Protein AF-A0A378C3S6-F1 (afdb_monomer)

Sequence (150 aa):
MSLLWPACANVCIPTTRCSAKQTEFGDGLLYRRILDLIWETLTVKDAKVNFDSQLEKLEEAIPAADDFDMYGVYPAIDACVALSELIHSRLSGETLEHAIEVSKTSITTVAMLEMTQEGREMTDEELKANPAVEQEWDIQWEIFRLLADW

Foldseek 3Di:
DLPLALLLLVLLCVVVVVLVVVDPQFDPVLLVVLSVLLVCPSPPPPRDDPLVVSLVVLVVRQDDPVVDPDPSSLSSNLSSVLSSLSSVCVVVVPPPVSSVVSLVSSLVSQQVVVCVVVVHDDDPVRLCPDPSSVVSVVSSVVSVVVVVVD

Solvent-accessible surface area (backbone atoms only — not comparable to full-atom values): 8673 Å² total; per-residue (Å²): 106,90,72,64,58,66,57,58,52,56,57,49,42,62,61,39,54,55,40,60,73,74,41,95,64,54,56,62,65,56,56,50,50,54,53,50,50,56,50,39,54,72,73,40,85,89,56,84,75,69,55,71,67,50,47,57,56,48,63,74,42,50,65,63,62,91,81,48,100,51,74,67,49,55,56,52,36,52,49,49,53,37,50,46,36,61,43,48,23,72,77,72,66,48,54,67,64,33,51,51,50,37,53,52,50,53,54,49,48,50,50,53,49,52,25,58,75,71,74,42,90,70,53,73,70,54,44,67,69,31,67,69,46,44,50,51,50,52,51,54,49,52,51,49,51,68,39,69,80,88

Structure (mmCIF, N/CA/C/O backbone):
data_AF-A0A378C3S6-F1
#
_entry.id   AF-A0A378C3S6-F1
#
loop_
_atom_site.group_PDB
_atom_site.id
_atom_site.type_symbol
_atom_site.label_atom_id
_atom_site.label_alt_id
_atom_site.label_comp_id
_atom_site.label_asym_id
_atom_site.label_entity_id
_atom_site.label_seq_id
_atom_site.pdbx_PDB_ins_code
_atom_site.Cartn_x
_atom_site.Cartn_y
_atom_site.Cartn_z
_atom_site.occupancy
_atom_site.B_iso_or_equiv
_atom_site.auth_seq_id
_atom_site.auth_comp_id
_atom_site.auth_asym_id
_atom_site.auth_atom_id
_atom_site.pdbx_PDB_model_num
ATOM 1 N N . MET A 1 1 ? 18.646 -4.048 -0.699 1.00 31.70 1 MET A N 1
ATOM 2 C CA . MET A 1 1 ? 17.758 -2.848 -0.663 1.00 31.70 1 MET A CA 1
ATOM 3 C C . MET A 1 1 ? 16.713 -2.739 -1.788 1.00 31.70 1 MET A C 1
ATOM 5 O O . MET A 1 1 ? 15.694 -2.110 -1.549 1.00 31.70 1 MET A O 1
ATOM 9 N N . SER A 1 2 ? 16.880 -3.326 -2.984 1.00 31.59 2 SER A N 1
ATOM 10 C CA . SER A 1 2 ? 15.907 -3.206 -4.100 1.00 31.59 2 SER A CA 1
ATOM 11 C C . SER A 1 2 ? 14.645 -4.076 -3.977 1.00 31.59 2 SER A C 1
ATOM 13 O O . SER A 1 2 ? 13.707 -3.907 -4.750 1.00 31.59 2 SER A O 1
ATOM 15 N N . LEU A 1 3 ? 14.613 -5.004 -3.018 1.00 35.12 3 LEU A N 1
ATOM 16 C CA . LEU A 1 3 ? 13.549 -5.999 -2.852 1.00 35.12 3 LEU A CA 1
ATOM 17 C C . LEU A 1 3 ? 12.617 -5.695 -1.670 1.00 35.12 3 LEU A C 1
ATOM 19 O O . LEU A 1 3 ? 11.706 -6.475 -1.425 1.00 35.12 3 LEU A O 1
ATOM 23 N N . LEU A 1 4 ? 12.794 -4.548 -0.991 1.00 33.53 4 LEU A N 1
ATOM 24 C CA . LEU A 1 4 ? 11.957 -4.104 0.141 1.00 33.53 4 LEU A CA 1
ATOM 25 C C . LEU A 1 4 ? 10.466 -3.933 -0.216 1.00 33.53 4 LEU A C 1
ATOM 27 O O . LEU A 1 4 ? 9.594 -3.806 0.631 1.00 33.53 4 LEU A O 1
ATOM 31 N N . TRP A 1 5 ? 10.205 -3.903 -1.513 1.00 35.59 5 TRP A N 1
ATOM 32 C CA . TRP A 1 5 ? 9.111 -3.191 -2.135 1.00 35.59 5 TRP A CA 1
ATOM 33 C C . TRP A 1 5 ? 7.832 -3.991 -2.356 1.00 35.59 5 TRP A C 1
ATOM 35 O O . TRP A 1 5 ? 6.744 -3.484 -2.098 1.00 35.59 5 TRP A O 1
ATOM 45 N N . PRO A 1 6 ? 7.900 -5.241 -2.830 1.00 33.91 6 PRO A N 1
ATOM 46 C CA . PRO A 1 6 ? 6.694 -5.889 -3.298 1.00 33.91 6 PRO A CA 1
ATOM 47 C C . PRO A 1 6 ? 6.044 -6.750 -2.194 1.00 33.91 6 PRO A C 1
ATOM 49 O O . PRO A 1 6 ? 4.931 -7.250 -2.346 1.00 33.91 6 PRO A O 1
ATOM 52 N N . ALA A 1 7 ? 6.706 -6.850 -1.037 1.00 29.59 7 ALA A N 1
ATOM 53 C CA . ALA A 1 7 ? 6.176 -7.454 0.173 1.00 29.59 7 ALA A CA 1
ATOM 54 C C . ALA A 1 7 ? 5.151 -6.543 0.878 1.00 29.59 7 ALA A C 1
ATOM 56 O O . ALA A 1 7 ? 4.090 -7.044 1.226 1.00 29.59 7 ALA A O 1
ATOM 57 N N . CYS A 1 8 ? 5.380 -5.224 0.982 1.00 33.66 8 CYS A N 1
ATOM 58 C CA . CYS A 1 8 ? 4.370 -4.285 1.506 1.00 33.66 8 CYS A CA 1
ATOM 59 C C . CYS A 1 8 ? 3.120 -4.240 0.612 1.00 33.66 8 CYS A C 1
ATOM 61 O O . CYS A 1 8 ? 1.997 -4.269 1.104 1.00 33.66 8 CYS A O 1
ATOM 63 N N . ALA A 1 9 ? 3.305 -4.303 -0.712 1.00 34.53 9 ALA A N 1
ATOM 64 C CA . ALA A 1 9 ? 2.194 -4.462 -1.648 1.00 34.53 9 ALA A CA 1
ATOM 65 C C . ALA A 1 9 ? 1.412 -5.766 -1.390 1.00 34.53 9 ALA A C 1
ATOM 67 O O . ALA A 1 9 ? 0.187 -5.760 -1.418 1.00 34.53 9 ALA A O 1
ATOM 68 N N . ASN A 1 10 ? 2.103 -6.871 -1.073 1.00 36.38 10 ASN A N 1
ATOM 69 C CA . ASN A 1 10 ? 1.494 -8.146 -0.678 1.00 36.38 10 ASN A CA 1
ATOM 70 C C . ASN A 1 10 ? 0.739 -8.096 0.665 1.00 36.38 10 ASN A C 1
ATOM 72 O O . ASN A 1 10 ? -0.049 -9.010 0.886 1.00 36.38 10 ASN A O 1
ATOM 76 N N . VAL A 1 11 ? 0.946 -7.086 1.522 1.00 39.03 11 VAL A N 1
ATOM 77 C CA . VAL A 1 11 ? 0.141 -6.836 2.742 1.00 39.03 11 VAL A CA 1
ATOM 78 C C . VAL A 1 11 ? -1.126 -6.054 2.414 1.00 39.03 11 VAL A C 1
ATOM 80 O O . VAL A 1 11 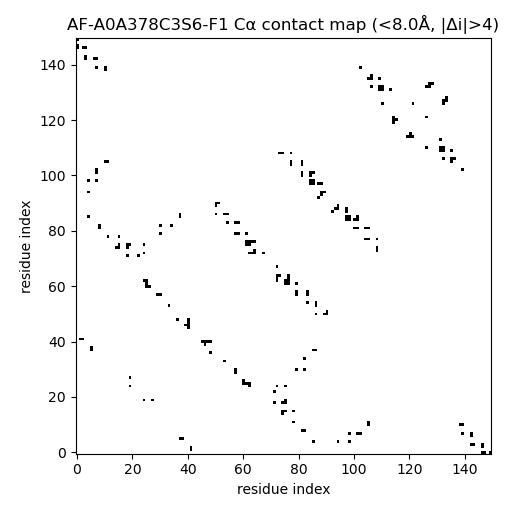? -2.196 -6.377 2.918 1.00 39.03 11 VAL A O 1
ATOM 83 N N . CYS A 1 12 ? -1.060 -5.124 1.458 1.00 41.56 12 CYS A N 1
ATOM 84 C CA . CYS A 1 12 ? -2.270 -4.537 0.888 1.00 41.56 12 CYS A CA 1
ATOM 85 C C . CYS A 1 12 ? -3.080 -5.561 0.071 1.00 41.56 12 CYS A C 1
ATOM 87 O O . CYS A 1 12 ? -4.279 -5.379 -0.122 1.00 41.56 12 CYS A O 1
ATOM 89 N N . ILE A 1 13 ? -2.478 -6.656 -0.420 1.00 42.09 13 ILE A N 1
ATOM 90 C CA . ILE A 1 13 ? -3.200 -7.707 -1.162 1.00 42.09 13 ILE A CA 1
ATOM 91 C C . ILE A 1 13 ? -4.283 -8.411 -0.326 1.00 42.09 13 ILE A C 1
ATOM 93 O O . ILE A 1 13 ? -5.362 -8.607 -0.876 1.00 42.09 13 ILE A O 1
ATOM 97 N N . PRO A 1 14 ? -4.100 -8.825 0.941 1.00 32.25 14 PRO A N 1
ATOM 98 C CA . PRO A 1 14 ? -5.194 -9.384 1.728 1.00 32.25 14 PRO A CA 1
ATOM 99 C C . PRO A 1 14 ? -6.332 -8.381 1.965 1.00 32.25 14 PRO A C 1
ATOM 101 O O . PRO A 1 14 ? -7.488 -8.757 1.768 1.00 32.25 14 PRO A O 1
ATOM 104 N N . THR A 1 15 ? -6.044 -7.114 2.280 1.00 37.16 15 THR A N 1
ATOM 105 C CA . THR A 1 15 ? -7.065 -6.064 2.486 1.00 37.16 15 THR A CA 1
ATOM 106 C C . THR A 1 15 ? -7.805 -5.706 1.189 1.00 37.16 15 THR A C 1
ATOM 108 O O . THR A 1 15 ? -9.037 -5.692 1.165 1.00 37.16 15 THR A O 1
ATOM 111 N N . THR A 1 16 ? -7.097 -5.551 0.066 1.00 36.09 16 THR A N 1
ATOM 112 C CA . THR A 1 16 ? -7.703 -5.297 -1.261 1.00 36.09 16 THR A CA 1
ATOM 113 C C . THR A 1 16 ? -8.414 -6.499 -1.857 1.00 36.09 16 THR A C 1
ATOM 115 O O . THR A 1 16 ? -9.444 -6.350 -2.505 1.00 36.09 16 THR A O 1
ATOM 118 N N . ARG A 1 17 ? -7.909 -7.718 -1.650 1.00 27.70 17 ARG A N 1
ATOM 119 C CA . ARG A 1 17 ? -8.565 -8.948 -2.116 1.00 27.70 17 ARG A CA 1
ATOM 120 C C . ARG A 1 17 ? -9.859 -9.210 -1.355 1.00 27.70 17 ARG A C 1
ATOM 122 O O . ARG A 1 17 ? -10.740 -9.862 -1.914 1.00 27.70 17 ARG A O 1
ATOM 129 N N . CYS A 1 18 ? -9.973 -8.727 -0.118 1.00 29.86 18 CYS A N 1
ATOM 130 C CA . CYS A 1 18 ? -11.231 -8.724 0.617 1.00 29.86 18 CYS A CA 1
ATOM 131 C C . CYS A 1 18 ? -12.216 -7.684 0.064 1.00 29.86 18 CYS A C 1
ATOM 133 O O . CYS A 1 18 ? -13.373 -8.050 -0.129 1.00 29.86 18 CYS A O 1
ATOM 135 N N . SER A 1 19 ? -11.783 -6.462 -0.286 1.00 32.00 19 SER A N 1
ATOM 136 C CA . SER A 1 19 ? -12.701 -5.464 -0.866 1.00 32.00 19 SER A CA 1
ATOM 137 C C . SER A 1 19 ? -13.086 -5.794 -2.319 1.00 32.00 19 SER A C 1
ATOM 139 O O . SER A 1 19 ? -14.261 -5.983 -2.608 1.00 32.00 19 SER A O 1
ATOM 141 N N . ALA A 1 20 ? -12.129 -6.052 -3.217 1.00 33.91 20 ALA A N 1
ATOM 142 C CA . ALA A 1 20 ? -12.389 -6.307 -4.640 1.00 33.91 20 ALA A CA 1
ATOM 143 C C . ALA A 1 20 ? -13.163 -7.610 -4.933 1.00 33.91 20 ALA A C 1
ATOM 145 O O . ALA A 1 20 ? -13.718 -7.774 -6.017 1.00 33.91 20 ALA A O 1
ATOM 146 N N . LYS A 1 21 ? -13.205 -8.572 -3.997 1.00 34.62 21 LYS A N 1
ATOM 147 C CA . LYS A 1 21 ? -14.091 -9.748 -4.121 1.00 34.62 21 LYS A CA 1
ATOM 148 C C . LYS A 1 21 ? -15.523 -9.478 -3.674 1.00 34.62 21 LYS A C 1
ATOM 150 O O . LYS A 1 21 ? -16.397 -10.272 -4.015 1.00 34.62 21 LYS A O 1
ATOM 155 N N . GLN A 1 22 ? -15.754 -8.433 -2.887 1.00 34.56 22 GLN A N 1
ATOM 156 C CA . GLN A 1 22 ? -17.074 -8.097 -2.364 1.00 34.56 22 GLN A CA 1
ATOM 157 C C . GLN A 1 22 ? -17.739 -6.949 -3.119 1.00 34.56 22 GLN A C 1
ATOM 159 O O . GLN A 1 22 ? -18.958 -6.821 -3.025 1.00 34.56 22 GLN A O 1
ATOM 164 N N . THR A 1 23 ? -16.997 -6.162 -3.898 1.00 41.66 23 THR A N 1
ATOM 165 C CA . THR A 1 23 ? -17.539 -4.948 -4.508 1.00 41.66 23 THR A CA 1
ATOM 166 C C . THR A 1 23 ? -16.941 -4.648 -5.885 1.00 41.66 23 THR A C 1
ATOM 168 O O . THR A 1 23 ? -15.742 -4.789 -6.116 1.00 41.66 23 THR A O 1
ATOM 171 N N . GLU A 1 24 ? -17.801 -4.220 -6.814 1.00 50.75 24 GLU A N 1
ATOM 172 C CA . GLU A 1 24 ? -17.481 -3.753 -8.174 1.00 50.75 24 GLU A CA 1
ATOM 173 C C . GLU A 1 24 ? -16.781 -2.373 -8.157 1.00 50.75 24 GLU A C 1
ATOM 175 O O . GLU A 1 24 ? -17.147 -1.467 -8.902 1.00 50.75 24 GLU A O 1
ATOM 180 N N . PHE A 1 25 ? -15.811 -2.161 -7.262 1.00 52.59 25 PHE A N 1
ATOM 181 C CA . PHE A 1 25 ? -15.115 -0.879 -7.144 1.00 52.59 25 PHE A CA 1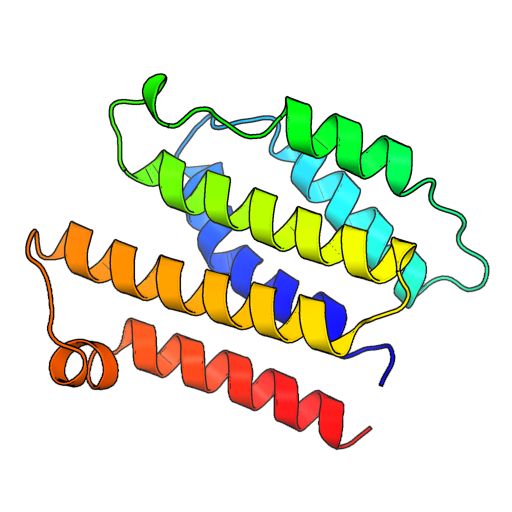
ATOM 182 C C . PHE A 1 25 ? -13.910 -0.812 -8.078 1.00 52.59 25 PHE A C 1
ATOM 184 O O . PHE A 1 25 ? -12.944 -1.559 -7.914 1.00 52.59 25 PHE A O 1
ATOM 191 N N . GLY A 1 26 ? -13.963 0.129 -9.023 1.00 56.62 26 GLY A N 1
ATOM 192 C CA . GLY A 1 26 ? -12.871 0.428 -9.948 1.00 56.62 26 GLY A CA 1
ATOM 193 C C . GLY A 1 26 ? -12.517 -0.718 -10.906 1.00 56.62 26 GLY A C 1
ATOM 194 O O . GLY A 1 26 ? -13.133 -1.785 -10.924 1.00 56.62 26 GLY A O 1
ATOM 195 N N . ASP A 1 27 ? -11.488 -0.505 -11.730 1.00 70.31 27 ASP A N 1
ATOM 196 C CA . ASP A 1 27 ? -10.923 -1.563 -12.576 1.00 70.31 27 ASP A CA 1
ATOM 197 C C . ASP A 1 27 ? -9.898 -2.382 -11.767 1.00 70.31 27 ASP A C 1
ATOM 199 O O . ASP A 1 27 ? -8.684 -2.172 -11.837 1.00 70.31 27 ASP A O 1
ATOM 203 N N . GLY A 1 28 ? -10.380 -3.357 -10.990 1.00 71.12 28 GLY A N 1
ATOM 204 C CA . GLY A 1 28 ? -9.512 -4.259 -10.219 1.00 71.12 28 GLY A CA 1
ATOM 205 C C . GLY A 1 28 ? -8.500 -5.038 -11.079 1.00 71.12 28 GLY A C 1
ATOM 206 O O . GLY A 1 28 ? -7.440 -5.444 -10.591 1.00 71.12 28 GLY A O 1
ATOM 207 N N . LEU A 1 29 ? -8.773 -5.215 -12.379 1.00 79.88 29 LEU A N 1
ATOM 208 C CA . LEU A 1 29 ? -7.820 -5.812 -13.318 1.00 79.88 29 LEU A CA 1
ATOM 209 C C . LEU A 1 29 ? -6.716 -4.825 -13.705 1.00 79.88 29 LEU A C 1
ATOM 211 O O . LEU A 1 29 ? -5.587 -5.252 -13.951 1.00 79.88 29 LEU A O 1
ATOM 215 N N . LEU A 1 30 ? -7.005 -3.525 -13.791 1.00 84.81 30 LEU A N 1
ATOM 216 C CA . LEU A 1 30 ? -5.985 -2.489 -13.965 1.00 84.81 30 LEU A CA 1
ATOM 217 C C . LEU A 1 30 ? -5.036 -2.456 -12.769 1.00 84.81 30 LEU A C 1
ATOM 219 O O . LEU A 1 30 ? -3.830 -2.576 -12.977 1.00 84.81 30 LEU A O 1
ATOM 223 N N . TYR A 1 31 ? -5.572 -2.399 -11.546 1.00 85.75 31 TYR A N 1
ATOM 224 C CA . TYR A 1 31 ? -4.764 -2.437 -10.322 1.00 85.75 31 TYR A CA 1
ATOM 225 C C . TYR A 1 31 ? -3.798 -3.627 -10.335 1.00 85.75 31 TYR A C 1
ATOM 227 O O . TYR A 1 31 ? -2.584 -3.474 -10.180 1.00 85.75 31 TYR A O 1
ATOM 235 N N . ARG A 1 32 ? -4.329 -4.831 -10.602 1.00 83.88 32 ARG A N 1
ATOM 236 C CA . ARG A 1 32 ? -3.514 -6.047 -10.626 1.00 83.88 32 ARG A CA 1
ATOM 237 C C . ARG A 1 32 ? -2.444 -6.010 -11.715 1.00 83.88 32 ARG A C 1
ATOM 239 O O . ARG A 1 32 ? -1.307 -6.378 -11.438 1.00 83.88 32 ARG A O 1
ATOM 246 N N . ARG A 1 33 ? -2.787 -5.551 -12.924 1.00 88.62 33 ARG A N 1
ATOM 247 C CA . ARG A 1 33 ? -1.831 -5.426 -14.036 1.00 88.62 33 ARG A CA 1
ATOM 248 C C . ARG A 1 33 ? -0.679 -4.490 -13.690 1.00 88.62 33 ARG A C 1
ATOM 250 O O . ARG A 1 33 ? 0.466 -4.836 -13.946 1.00 88.62 33 ARG A O 1
ATOM 257 N N . ILE A 1 34 ? -0.967 -3.330 -13.108 1.00 89.88 34 ILE A N 1
ATOM 258 C CA . ILE A 1 34 ? 0.063 -2.361 -12.715 1.00 89.88 34 ILE A CA 1
ATOM 259 C C . ILE A 1 34 ? 0.971 -2.957 -11.637 1.00 89.88 34 ILE A C 1
ATOM 261 O O . ILE A 1 34 ? 2.194 -2.872 -11.745 1.00 89.88 34 ILE A O 1
ATOM 265 N N . LEU A 1 35 ? 0.393 -3.627 -10.638 1.00 88.31 35 LEU A N 1
ATOM 266 C CA . LEU A 1 35 ? 1.173 -4.319 -9.617 1.00 88.31 35 LEU A CA 1
ATOM 267 C C . LEU A 1 35 ? 2.079 -5.405 -10.225 1.00 88.31 35 LEU A C 1
ATOM 269 O O . LEU A 1 35 ? 3.247 -5.510 -9.853 1.00 88.31 35 LEU A O 1
ATOM 273 N N . ASP A 1 36 ? 1.574 -6.183 -11.184 1.00 88.00 36 ASP A N 1
ATOM 274 C CA . ASP A 1 36 ? 2.361 -7.197 -11.894 1.00 88.00 36 ASP A CA 1
ATOM 275 C C . ASP A 1 36 ? 3.516 -6.570 -12.700 1.00 88.00 36 ASP A C 1
ATOM 277 O O . ASP A 1 36 ? 4.619 -7.114 -12.695 1.00 88.00 36 ASP A O 1
ATOM 281 N N . LEU A 1 37 ? 3.322 -5.393 -13.309 1.00 91.00 37 LEU A N 1
ATOM 282 C CA . LEU A 1 37 ? 4.401 -4.652 -13.979 1.00 91.00 37 LEU A CA 1
ATOM 283 C C . LEU A 1 37 ? 5.491 -4.206 -12.994 1.00 91.00 37 LEU A C 1
ATOM 285 O O . LEU A 1 37 ? 6.680 -4.295 -13.302 1.00 91.00 37 LEU A O 1
ATOM 289 N N . ILE A 1 38 ? 5.118 -3.767 -11.788 1.00 89.62 38 ILE A N 1
ATOM 290 C CA . ILE A 1 38 ? 6.094 -3.433 -10.739 1.00 89.62 38 ILE A CA 1
ATOM 291 C C . ILE A 1 38 ? 6.904 -4.682 -10.360 1.00 89.62 38 ILE A C 1
ATOM 293 O O . ILE A 1 38 ? 8.134 -4.621 -10.289 1.00 89.62 38 ILE A O 1
ATOM 297 N N . TRP A 1 39 ? 6.249 -5.831 -10.178 1.00 87.44 39 TRP A N 1
ATOM 298 C CA . TRP A 1 39 ? 6.930 -7.107 -9.930 1.00 87.44 39 TRP A CA 1
ATOM 299 C C . TRP A 1 39 ? 7.860 -7.524 -11.071 1.00 87.44 39 TRP A C 1
ATOM 301 O O . TRP A 1 39 ? 8.969 -8.009 -10.824 1.00 87.44 39 TRP A O 1
ATOM 311 N N . GLU A 1 40 ? 7.441 -7.318 -12.316 1.00 88.38 40 GLU A N 1
ATOM 312 C CA . GLU A 1 40 ? 8.256 -7.605 -13.491 1.00 88.38 40 GLU A CA 1
ATOM 313 C C . GLU A 1 40 ? 9.551 -6.788 -13.461 1.00 88.38 40 GLU A C 1
ATOM 315 O O . GLU A 1 40 ? 10.628 -7.356 -13.613 1.00 88.38 40 GLU A O 1
ATOM 320 N N . THR A 1 41 ? 9.488 -5.492 -13.132 1.00 87.81 41 THR A N 1
ATOM 321 C CA . THR A 1 41 ? 10.701 -4.656 -13.021 1.00 87.81 41 THR A CA 1
ATOM 322 C C . THR A 1 41 ? 11.673 -5.079 -11.920 1.00 87.81 41 THR A C 1
ATOM 324 O O . THR A 1 41 ? 12.856 -4.750 -11.982 1.00 87.81 41 THR A O 1
ATOM 327 N N . LEU A 1 42 ? 11.200 -5.823 -10.919 1.00 84.56 42 LEU A N 1
ATOM 328 C CA . LEU A 1 42 ? 12.035 -6.351 -9.840 1.00 84.56 42 LEU A CA 1
ATOM 329 C C . LEU A 1 42 ? 12.677 -7.699 -10.169 1.00 84.56 42 LEU A C 1
ATOM 331 O O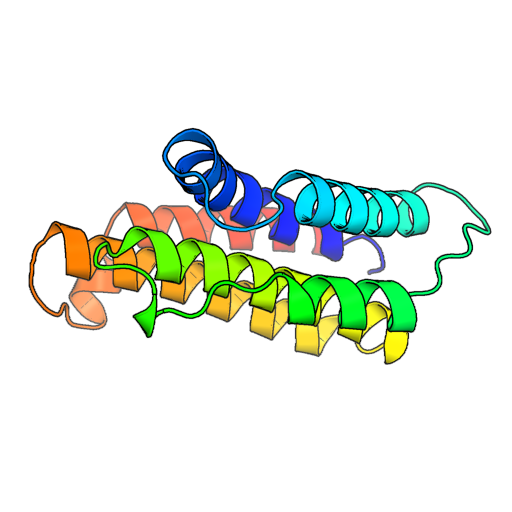 . LEU A 1 42 ? 13.723 -8.030 -9.612 1.00 84.56 42 LEU A O 1
ATOM 335 N N . THR A 1 43 ? 12.042 -8.491 -11.029 1.00 85.50 43 THR A N 1
ATOM 336 C CA . THR A 1 43 ? 12.414 -9.893 -11.277 1.00 85.50 43 THR A CA 1
ATOM 337 C C . THR A 1 43 ? 13.038 -10.108 -12.651 1.00 85.50 43 THR A C 1
ATOM 339 O O . THR A 1 43 ? 13.887 -10.986 -12.815 1.00 85.50 43 THR A O 1
ATOM 342 N N . VAL A 1 44 ? 12.660 -9.292 -13.634 1.00 88.06 44 VAL A N 1
ATOM 343 C CA . VAL A 1 44 ? 13.123 -9.374 -15.016 1.00 88.06 44 VAL A CA 1
ATOM 344 C C . VAL A 1 44 ? 14.158 -8.287 -15.270 1.00 88.06 44 VAL A C 1
ATOM 346 O O . VAL A 1 44 ? 13.899 -7.087 -15.173 1.00 88.06 44 VAL A O 1
ATOM 349 N N . LYS A 1 45 ? 15.363 -8.723 -15.635 1.00 81.62 45 LYS A N 1
ATOM 350 C CA . LYS A 1 45 ? 16.446 -7.824 -16.028 1.00 81.62 45 LYS A CA 1
ATOM 351 C C . LYS A 1 45 ? 16.054 -7.063 -17.302 1.00 81.62 45 LYS A C 1
ATOM 353 O O . LYS A 1 45 ? 15.571 -7.671 -18.251 1.00 81.62 45 LYS A O 1
ATOM 358 N N . ASP A 1 46 ? 16.296 -5.754 -17.316 1.00 84.31 46 ASP A N 1
ATOM 359 C CA . ASP A 1 46 ? 16.029 -4.844 -18.444 1.00 84.31 46 ASP A CA 1
ATOM 360 C C . ASP A 1 46 ? 14.541 -4.634 -18.797 1.00 84.31 46 ASP A C 1
ATOM 362 O O . ASP A 1 46 ? 14.234 -4.099 -19.867 1.00 84.31 46 ASP A O 1
ATOM 366 N N . ALA A 1 47 ? 13.611 -4.998 -17.905 1.00 87.19 47 ALA A N 1
ATOM 367 C CA . ALA A 1 47 ? 12.197 -4.669 -18.069 1.00 87.19 47 ALA A CA 1
ATOM 368 C C . ALA A 1 47 ? 11.998 -3.146 -18.173 1.00 87.19 47 ALA A C 1
ATOM 370 O O . ALA A 1 47 ? 12.480 -2.376 -17.339 1.00 87.19 47 ALA A O 1
ATOM 371 N N . LYS A 1 48 ? 11.279 -2.710 -19.212 1.00 88.56 48 LYS A N 1
ATOM 372 C CA . LYS A 1 48 ? 10.966 -1.298 -19.459 1.00 88.56 48 LYS A CA 1
ATOM 373 C C . LYS A 1 48 ? 9.471 -1.083 -19.340 1.00 88.56 48 LYS A C 1
ATOM 375 O O . LYS A 1 48 ? 8.710 -1.510 -20.204 1.00 88.56 48 LYS A O 1
ATOM 380 N N . VAL A 1 49 ? 9.076 -0.374 -18.293 1.00 91.81 49 VAL A N 1
ATOM 381 C CA . VAL A 1 49 ? 7.688 0.008 -18.043 1.00 91.81 49 VAL A CA 1
ATOM 382 C C . VAL A 1 49 ? 7.598 1.527 -18.101 1.00 91.81 49 VAL A C 1
ATOM 384 O O . VAL A 1 49 ? 8.418 2.224 -17.509 1.00 91.81 49 VAL A O 1
ATOM 387 N N . ASN A 1 50 ? 6.614 2.043 -18.838 1.00 95.38 50 ASN A N 1
ATOM 388 C CA . ASN A 1 50 ? 6.280 3.464 -18.804 1.00 95.38 50 ASN A CA 1
ATOM 389 C C . ASN A 1 50 ? 5.383 3.715 -17.586 1.00 95.38 50 ASN A C 1
ATOM 391 O O . ASN A 1 50 ? 4.166 3.528 -17.669 1.00 95.38 50 ASN A O 1
ATOM 395 N N . PHE A 1 51 ? 6.017 4.061 -16.466 1.00 94.56 51 PHE A N 1
ATOM 396 C CA . PHE A 1 51 ? 5.355 4.282 -15.186 1.00 94.56 51 PHE A CA 1
ATOM 397 C C . PHE A 1 51 ? 4.511 5.559 -15.161 1.00 94.56 51 PHE A C 1
ATOM 399 O O . PHE A 1 51 ? 3.437 5.512 -14.573 1.00 94.56 51 PHE A O 1
ATOM 406 N N . ASP A 1 52 ? 4.895 6.621 -15.880 1.00 96.38 52 ASP A N 1
ATOM 407 C CA . ASP A 1 52 ? 4.067 7.829 -16.021 1.00 96.38 52 ASP A CA 1
ATOM 408 C C . ASP A 1 52 ? 2.684 7.483 -16.598 1.00 96.38 52 ASP A C 1
ATOM 410 O O . ASP A 1 52 ? 1.651 7.840 -16.041 1.00 96.38 52 ASP A O 1
ATOM 414 N N . SER A 1 53 ? 2.651 6.679 -17.667 1.00 96.56 53 SER A N 1
ATOM 415 C CA . SER A 1 53 ? 1.388 6.240 -18.275 1.00 96.56 53 SER A CA 1
ATOM 416 C C . SER A 1 53 ? 0.599 5.255 -17.404 1.00 96.56 53 SER A C 1
ATOM 418 O O . SER A 1 53 ? -0.616 5.151 -17.564 1.00 96.56 53 SER A O 1
ATOM 420 N N . GLN A 1 54 ? 1.255 4.479 -16.531 1.00 94.94 54 GLN A N 1
ATOM 421 C CA . GLN A 1 54 ? 0.520 3.620 -15.593 1.00 94.94 54 GLN A CA 1
ATOM 422 C C . GLN A 1 54 ? -0.088 4.430 -14.449 1.00 94.94 54 GLN A C 1
ATOM 424 O O . GLN A 1 54 ? -1.189 4.099 -14.024 1.00 94.94 54 GLN A O 1
ATOM 429 N N . LEU A 1 55 ? 0.606 5.472 -13.984 1.00 94.38 55 LEU A N 1
ATOM 430 C CA . LEU A 1 55 ? 0.116 6.362 -12.939 1.00 94.38 55 LEU A CA 1
ATOM 431 C C . LEU A 1 55 ? -1.144 7.099 -13.396 1.00 94.38 55 LEU A C 1
ATOM 433 O O . LEU A 1 55 ? -2.161 6.994 -12.727 1.00 94.38 55 LEU A O 1
ATOM 437 N N . GLU A 1 56 ? -1.113 7.722 -14.578 1.00 95.56 56 GLU A N 1
ATOM 438 C CA . GLU A 1 56 ? -2.273 8.427 -15.152 1.00 95.56 56 GLU A CA 1
ATOM 439 C C . GLU A 1 56 ? -3.511 7.515 -15.222 1.00 95.56 56 GLU A C 1
ATOM 441 O O . GLU A 1 56 ? -4.591 7.867 -14.757 1.00 95.56 56 GLU A O 1
ATOM 446 N N . LYS A 1 57 ? -3.340 6.278 -15.709 1.00 93.75 57 LYS A N 1
ATOM 447 C CA . LYS A 1 57 ? -4.432 5.290 -15.759 1.00 93.75 57 LYS A CA 1
ATOM 448 C C . LYS A 1 57 ? -4.939 4.895 -14.379 1.00 93.75 57 LYS A C 1
ATOM 450 O O . LYS A 1 57 ? -6.128 4.634 -14.225 1.00 93.75 57 LYS A O 1
ATOM 455 N N . LEU A 1 58 ? -4.035 4.748 -13.410 1.00 91.50 58 LEU A N 1
ATOM 456 C CA . LEU A 1 58 ? -4.406 4.388 -12.049 1.00 91.50 58 LEU A CA 1
ATOM 457 C C . LEU A 1 58 ? -5.226 5.506 -11.410 1.00 91.50 58 LEU A C 1
ATOM 459 O O . LEU A 1 58 ? -6.268 5.203 -10.844 1.00 91.50 58 LEU A O 1
ATOM 463 N N . GLU A 1 59 ? -4.782 6.758 -11.546 1.00 92.19 59 GLU A N 1
ATOM 464 C CA . GLU A 1 59 ? -5.455 7.954 -11.027 1.00 92.19 59 GLU A CA 1
ATOM 465 C C . GLU A 1 59 ? -6.868 8.114 -11.599 1.00 92.19 59 GLU A C 1
ATOM 467 O O . GLU A 1 59 ? -7.809 8.359 -10.847 1.00 92.19 59 GLU A O 1
ATOM 472 N N . GLU A 1 60 ? -7.047 7.880 -12.902 1.00 91.25 60 GLU A N 1
ATOM 473 C CA . GLU A 1 60 ? -8.369 7.873 -13.545 1.00 91.25 60 GLU A CA 1
ATOM 474 C C . GLU A 1 60 ? -9.297 6.762 -13.026 1.00 91.25 60 GLU A C 1
ATOM 476 O O . GLU A 1 60 ? -10.520 6.880 -13.116 1.00 91.25 60 GLU A O 1
ATOM 481 N N . ALA A 1 61 ? -8.733 5.671 -12.506 1.00 86.00 61 ALA A N 1
ATOM 482 C CA . ALA A 1 61 ? -9.479 4.515 -12.021 1.00 86.00 61 ALA A CA 1
ATOM 483 C C . ALA A 1 61 ? -9.741 4.534 -10.505 1.00 86.00 61 ALA A C 1
ATOM 485 O O . ALA A 1 61 ? -10.410 3.622 -10.006 1.00 86.00 61 ALA A O 1
ATOM 486 N N . ILE A 1 62 ? -9.221 5.527 -9.770 1.00 86.31 62 ILE A N 1
ATOM 487 C CA . ILE A 1 62 ? -9.470 5.669 -8.330 1.00 86.31 62 ILE A CA 1
ATOM 488 C C . ILE A 1 62 ? -10.952 6.010 -8.120 1.00 86.31 62 ILE A C 1
ATOM 490 O O . ILE A 1 62 ? -11.443 6.976 -8.704 1.00 86.31 62 ILE A O 1
ATOM 494 N N . PRO A 1 63 ? -11.688 5.247 -7.293 1.00 81.31 63 PRO A N 1
ATOM 495 C CA . PRO A 1 63 ? -13.090 5.545 -7.033 1.00 81.31 63 PRO A CA 1
ATOM 496 C C . PRO A 1 63 ? -13.240 6.847 -6.233 1.00 81.31 63 PRO A C 1
ATOM 498 O O . PRO A 1 63 ? -12.479 7.104 -5.300 1.00 81.31 63 PRO A O 1
ATOM 501 N N . ALA A 1 64 ? -14.253 7.651 -6.558 1.00 86.38 64 ALA A N 1
ATOM 502 C CA . ALA A 1 64 ? -14.627 8.800 -5.741 1.00 86.38 64 ALA A CA 1
ATOM 503 C C . ALA A 1 64 ? -15.481 8.332 -4.556 1.00 86.38 64 ALA A C 1
ATOM 505 O O . ALA A 1 64 ? -16.469 7.629 -4.746 1.00 86.38 64 ALA A O 1
ATOM 506 N N . ALA A 1 65 ? -15.118 8.726 -3.332 1.00 84.88 65 ALA A N 1
ATOM 507 C CA . ALA A 1 65 ? -15.841 8.304 -2.128 1.00 84.88 65 ALA A CA 1
ATOM 508 C C . ALA A 1 65 ? -17.328 8.709 -2.156 1.00 84.88 65 ALA A C 1
ATOM 510 O O . ALA A 1 65 ? -18.175 7.933 -1.727 1.00 84.88 65 ALA A O 1
ATOM 511 N N . ASP A 1 66 ? -17.637 9.880 -2.720 1.00 87.44 66 ASP A N 1
ATOM 512 C CA . ASP A 1 66 ? -18.997 10.431 -2.798 1.00 87.44 66 ASP A CA 1
ATOM 513 C C . ASP A 1 66 ? -19.941 9.623 -3.711 1.00 87.44 66 ASP A C 1
ATOM 515 O O . ASP A 1 66 ? -21.159 9.778 -3.622 1.00 87.44 66 ASP A O 1
ATOM 519 N N . ASP A 1 67 ? -19.404 8.745 -4.566 1.00 85.00 67 ASP A N 1
ATOM 520 C CA . ASP A 1 67 ? -20.195 7.898 -5.468 1.00 85.00 67 ASP A CA 1
ATOM 521 C C . ASP A 1 67 ? -20.698 6.611 -4.786 1.00 85.00 67 ASP A C 1
ATOM 523 O O . ASP A 1 67 ? -21.436 5.830 -5.398 1.00 85.00 67 ASP A O 1
ATOM 527 N N . PHE A 1 68 ? -20.312 6.362 -3.528 1.00 77.50 68 PHE A N 1
ATOM 528 C CA . PHE A 1 68 ? -20.607 5.115 -2.825 1.00 77.50 68 PHE A CA 1
ATOM 529 C C . PHE A 1 68 ? -21.092 5.345 -1.391 1.00 77.50 68 PHE A C 1
ATOM 531 O O . PHE A 1 68 ? -20.414 5.939 -0.563 1.00 77.50 68 PHE A O 1
ATOM 538 N N . ASP A 1 69 ? -22.230 4.738 -1.048 1.00 77.81 69 ASP A N 1
ATOM 539 C CA . ASP A 1 69 ? -22.811 4.810 0.304 1.00 77.81 69 ASP A CA 1
ATOM 540 C C . ASP A 1 69 ? -22.137 3.869 1.321 1.00 77.81 69 ASP A C 1
ATOM 542 O O . ASP A 1 69 ? -22.520 3.816 2.492 1.00 77.81 69 ASP A O 1
ATOM 546 N N . MET A 1 70 ? -21.171 3.058 0.883 1.00 75.94 70 MET A N 1
ATOM 547 C CA . MET A 1 70 ? -20.589 1.995 1.696 1.00 75.94 70 MET A CA 1
ATOM 548 C C . MET A 1 70 ? -19.110 2.232 1.978 1.00 75.94 70 MET A C 1
ATOM 550 O O . MET A 1 70 ? -18.320 2.509 1.079 1.00 75.94 70 MET A O 1
ATOM 554 N N . TYR A 1 71 ? -18.720 2.010 3.234 1.00 77.31 71 TYR A N 1
ATOM 555 C CA . TYR A 1 71 ? -17.360 2.244 3.722 1.00 77.31 71 TYR A CA 1
ATOM 556 C C . TYR A 1 71 ? -16.270 1.495 2.937 1.00 77.31 71 TYR A C 1
ATOM 558 O O . TYR A 1 71 ? -15.131 1.945 2.874 1.00 77.31 71 TYR A O 1
ATOM 566 N N . GLY A 1 72 ? -16.613 0.374 2.293 1.00 74.50 72 GLY A N 1
ATOM 567 C CA . GLY A 1 72 ? -15.674 -0.422 1.498 1.00 74.50 72 GLY A CA 1
ATOM 568 C C . GLY A 1 72 ? -14.965 0.344 0.372 1.00 74.50 72 GLY A C 1
ATOM 569 O O . GLY A 1 72 ? -13.955 -0.151 -0.127 1.00 74.50 72 GLY A O 1
ATOM 570 N N . VAL A 1 73 ? -15.448 1.536 -0.004 1.00 78.06 73 VAL A N 1
ATOM 571 C CA . VAL A 1 73 ? -14.758 2.426 -0.945 1.00 78.06 73 VAL A CA 1
ATOM 572 C C . VAL A 1 73 ? -13.438 2.968 -0.382 1.00 78.06 73 VAL A C 1
ATOM 574 O O . VAL A 1 73 ? -12.458 3.023 -1.118 1.00 78.06 73 VAL A O 1
ATOM 577 N N . TYR A 1 74 ? -13.351 3.293 0.914 1.00 83.44 74 TYR A N 1
ATOM 578 C CA . TYR A 1 74 ? -12.144 3.900 1.494 1.00 83.44 74 TYR A CA 1
ATOM 579 C C . TYR A 1 74 ? -10.931 2.958 1.452 1.00 83.44 74 TYR A C 1
ATOM 581 O O . TYR A 1 74 ? -9.904 3.366 0.914 1.00 83.44 74 TYR A O 1
ATOM 589 N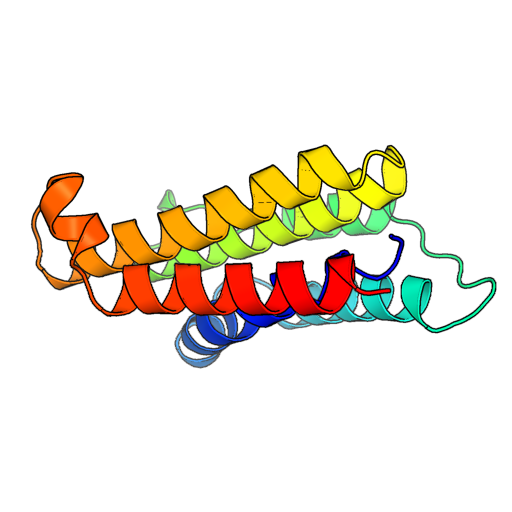 N . PRO A 1 75 ? -11.036 1.670 1.846 1.00 82.31 75 PRO A N 1
ATOM 590 C CA . PRO A 1 75 ? -9.939 0.722 1.646 1.00 82.31 75 PRO A CA 1
ATOM 591 C C . PRO A 1 75 ? -9.553 0.511 0.173 1.00 82.31 75 PRO A C 1
ATOM 593 O O . PRO A 1 75 ? -8.411 0.162 -0.119 1.00 82.31 75 PRO A O 1
ATOM 596 N N . ALA A 1 76 ? -10.489 0.687 -0.770 1.00 80.44 76 ALA A N 1
ATOM 597 C CA . ALA A 1 76 ? -10.180 0.611 -2.198 1.00 80.44 76 ALA A CA 1
ATOM 598 C C . ALA A 1 76 ? -9.386 1.841 -2.673 1.00 80.44 76 ALA A C 1
ATOM 600 O O . 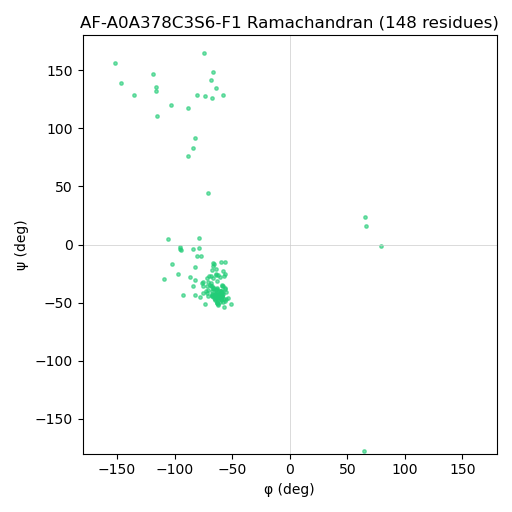ALA A 1 76 ? -8.431 1.691 -3.434 1.00 80.44 76 ALA A O 1
ATOM 601 N N . ILE A 1 77 ? -9.732 3.035 -2.182 1.00 85.19 77 ILE A N 1
ATOM 602 C CA . ILE A 1 77 ? -8.970 4.268 -2.422 1.00 85.19 77 ILE A CA 1
ATOM 603 C C . ILE A 1 77 ? -7.565 4.141 -1.831 1.00 85.19 77 ILE A C 1
ATOM 605 O O . ILE A 1 77 ? -6.589 4.342 -2.551 1.00 85.19 77 ILE A O 1
ATOM 609 N N . ASP A 1 78 ? -7.453 3.744 -0.562 1.00 86.00 78 ASP A N 1
ATOM 610 C CA . ASP A 1 78 ? -6.171 3.597 0.139 1.00 86.00 78 ASP A CA 1
ATOM 611 C C . ASP A 1 78 ? -5.225 2.647 -0.599 1.00 86.00 78 ASP A C 1
ATOM 613 O O . ASP A 1 78 ? -4.026 2.895 -0.719 1.00 86.00 78 ASP A O 1
ATOM 617 N N . ALA A 1 79 ? -5.767 1.575 -1.171 1.00 83.06 79 ALA A N 1
ATOM 618 C CA . ALA A 1 79 ? -4.999 0.655 -1.985 1.00 83.06 79 ALA A CA 1
ATOM 619 C C . ALA A 1 79 ? -4.458 1.277 -3.272 1.00 83.06 79 ALA A C 1
ATOM 621 O O . ALA A 1 79 ? -3.302 1.032 -3.628 1.00 83.06 79 ALA A O 1
ATOM 622 N N . CYS A 1 80 ? -5.284 2.050 -3.980 1.00 88.19 80 CYS A N 1
ATOM 623 C CA . CYS A 1 80 ? -4.853 2.793 -5.157 1.00 88.19 80 CYS A CA 1
ATOM 624 C C . CYS A 1 80 ? -3.780 3.822 -4.792 1.00 88.19 80 CYS A C 1
ATOM 626 O O . CYS A 1 80 ? -2.769 3.886 -5.481 1.00 88.19 80 CYS A O 1
ATOM 628 N N . VAL A 1 81 ? -3.945 4.544 -3.680 1.00 89.00 81 VAL A N 1
ATOM 629 C CA . VAL A 1 81 ? -2.945 5.489 -3.159 1.00 89.00 81 VAL A CA 1
ATOM 630 C C . VAL A 1 81 ? -1.629 4.776 -2.853 1.00 89.00 81 VAL A C 1
ATOM 632 O O . VAL A 1 81 ? -0.578 5.207 -3.323 1.00 89.00 81 VAL A O 1
ATOM 635 N N . ALA A 1 82 ? -1.674 3.639 -2.156 1.00 88.56 82 ALA A N 1
ATOM 636 C CA . ALA A 1 82 ? -0.484 2.838 -1.893 1.00 88.56 82 ALA A CA 1
ATOM 637 C C . ALA A 1 82 ? 0.193 2.391 -3.199 1.00 88.56 82 ALA A C 1
ATOM 639 O O . ALA A 1 82 ? 1.412 2.453 -3.315 1.00 88.56 82 ALA A O 1
ATOM 640 N N . LEU A 1 83 ? -0.572 1.984 -4.217 1.00 90.12 83 LEU A N 1
ATOM 641 C CA . LEU A 1 83 ? -0.010 1.623 -5.520 1.00 90.12 83 LEU A CA 1
ATOM 642 C C . LEU A 1 83 ? 0.569 2.833 -6.275 1.00 90.12 83 LEU A C 1
ATOM 644 O O . LEU A 1 83 ? 1.586 2.673 -6.948 1.00 90.12 83 LEU A O 1
ATOM 648 N N . SER A 1 84 ? -0.006 4.028 -6.134 1.00 93.00 84 SER A N 1
ATOM 649 C CA . SER A 1 84 ? 0.564 5.269 -6.675 1.00 93.00 84 SER A CA 1
ATOM 650 C C . SER A 1 84 ? 1.905 5.596 -6.027 1.00 93.00 84 SER A C 1
ATOM 652 O O . SER A 1 84 ? 2.874 5.831 -6.743 1.00 93.00 84 SER A O 1
ATOM 654 N N . GLU A 1 85 ? 2.021 5.483 -4.701 1.00 91.94 85 GLU A N 1
ATOM 655 C CA . GLU A 1 85 ? 3.312 5.571 -4.004 1.00 91.94 85 GLU A CA 1
ATOM 656 C C . GLU A 1 85 ? 4.289 4.504 -4.515 1.00 91.94 85 GLU A C 1
ATOM 658 O O . GLU A 1 85 ? 5.488 4.760 -4.698 1.00 91.94 85 GLU A O 1
ATOM 663 N N . LEU A 1 86 ? 3.765 3.315 -4.851 1.00 89.44 86 LEU A N 1
ATOM 664 C CA . LEU A 1 86 ? 4.589 2.266 -5.427 1.00 89.44 86 LEU A CA 1
ATOM 665 C C . LEU A 1 86 ? 5.136 2.616 -6.833 1.00 89.44 86 LEU A C 1
ATOM 667 O O . LEU A 1 86 ? 6.193 2.123 -7.246 1.00 89.44 86 LEU A O 1
ATOM 671 N N . ILE A 1 87 ? 4.413 3.436 -7.591 1.00 93.31 87 ILE A N 1
ATOM 672 C CA . ILE A 1 87 ? 4.835 3.935 -8.901 1.00 93.31 87 ILE A CA 1
ATOM 673 C C . ILE A 1 87 ? 5.772 5.133 -8.738 1.00 93.31 87 ILE A C 1
ATOM 675 O 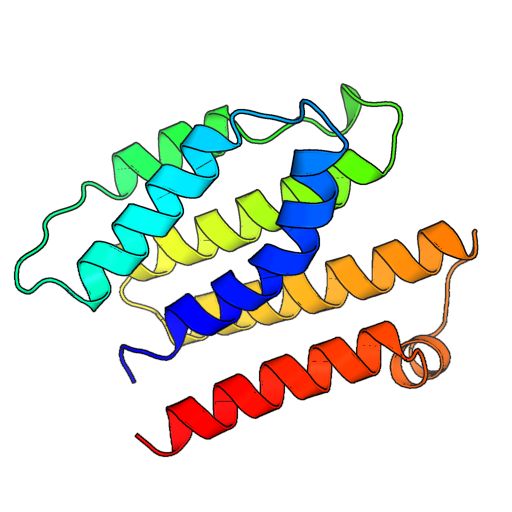O . ILE A 1 87 ? 6.810 5.183 -9.401 1.00 93.31 87 ILE A O 1
ATOM 679 N N . HIS A 1 88 ? 5.457 6.063 -7.833 1.00 93.25 88 HIS A N 1
ATOM 680 C CA . HIS A 1 88 ? 6.266 7.251 -7.579 1.00 93.25 88 HIS A CA 1
ATOM 681 C C . HIS A 1 88 ? 7.706 6.895 -7.232 1.00 93.25 88 HIS A C 1
ATOM 683 O O . HIS A 1 88 ? 8.617 7.476 -7.815 1.00 93.25 88 HIS A O 1
ATOM 689 N N . SER A 1 89 ? 7.945 5.854 -6.431 1.00 91.81 89 SER A N 1
ATOM 690 C CA . SER A 1 89 ? 9.325 5.441 -6.138 1.00 91.81 89 SER A CA 1
ATOM 691 C C . SER A 1 89 ? 10.111 4.949 -7.350 1.00 91.81 89 SER A C 1
ATOM 693 O O . SER A 1 89 ? 11.341 5.028 -7.367 1.00 91.81 89 SER A O 1
ATOM 695 N N . ARG A 1 90 ? 9.424 4.437 -8.378 1.00 89.81 90 ARG A N 1
ATOM 696 C CA . ARG A 1 90 ? 10.059 4.038 -9.640 1.00 89.81 90 ARG A CA 1
ATOM 697 C C . ARG A 1 90 ? 10.416 5.238 -10.494 1.00 89.81 90 ARG A C 1
ATOM 699 O O . ARG A 1 90 ? 11.415 5.175 -11.205 1.00 89.81 90 ARG A O 1
ATOM 706 N N . LEU A 1 91 ? 9.619 6.298 -10.411 1.00 92.19 91 LEU A N 1
ATOM 707 C CA . LEU A 1 91 ? 9.843 7.548 -11.126 1.00 92.19 91 LEU A CA 1
ATOM 708 C C . LEU A 1 91 ? 10.925 8.401 -10.447 1.00 92.19 91 LEU A C 1
ATOM 710 O O . LEU A 1 91 ? 11.820 8.897 -11.128 1.00 92.19 91 LEU A O 1
ATOM 714 N N . SER A 1 92 ? 10.881 8.533 -9.118 1.00 92.25 92 SER A N 1
ATOM 715 C CA . SER A 1 92 ? 11.816 9.347 -8.329 1.00 92.25 92 SER A CA 1
ATOM 716 C C . SER A 1 92 ? 13.133 8.630 -8.021 1.00 92.25 92 SER A C 1
ATOM 718 O O . SER A 1 92 ? 14.179 9.263 -7.895 1.00 92.25 92 SER A O 1
ATOM 720 N N . GLY A 1 93 ? 13.102 7.299 -7.898 1.00 87.88 93 GLY A N 1
ATOM 721 C CA . GLY A 1 93 ? 14.202 6.501 -7.352 1.00 87.88 93 GLY A CA 1
ATOM 722 C C . GLY A 1 93 ? 14.278 6.516 -5.816 1.00 87.88 93 GLY A C 1
ATOM 723 O O . GLY A 1 93 ? 15.130 5.833 -5.243 1.00 87.88 93 GLY A O 1
ATOM 724 N N . GLU A 1 94 ? 13.391 7.243 -5.132 1.00 88.00 94 GLU A N 1
ATOM 725 C CA . GLU A 1 94 ? 13.392 7.434 -3.677 1.00 88.00 94 GLU A CA 1
ATOM 726 C C . GLU A 1 94 ? 12.603 6.326 -2.968 1.00 88.00 94 GLU A C 1
ATOM 728 O O . GLU A 1 94 ? 11.478 6.494 -2.518 1.00 88.00 94 GLU A O 1
ATOM 733 N N . THR A 1 95 ? 13.180 5.132 -2.853 1.00 84.12 95 THR A N 1
ATOM 734 C CA . THR A 1 95 ? 12.418 3.960 -2.377 1.00 84.12 95 THR A CA 1
ATOM 735 C C . THR A 1 95 ? 11.978 4.036 -0.909 1.00 84.12 95 THR A C 1
ATOM 737 O O . THR A 1 95 ? 10.911 3.531 -0.571 1.00 84.12 95 THR A O 1
ATOM 740 N N . LEU A 1 96 ? 12.787 4.622 -0.020 1.00 85.44 96 LEU A N 1
ATOM 741 C CA . LEU A 1 96 ? 12.518 4.590 1.424 1.00 85.44 96 LEU A CA 1
ATOM 742 C C . LEU A 1 96 ? 11.319 5.457 1.822 1.00 85.44 96 LEU A C 1
ATOM 744 O O . LEU A 1 96 ? 10.497 5.016 2.619 1.00 85.44 96 LEU A O 1
ATOM 748 N N . GLU A 1 97 ? 11.228 6.669 1.281 1.00 89.19 97 GLU A N 1
ATOM 749 C CA . GLU A 1 97 ? 10.165 7.621 1.616 1.00 89.19 97 GLU A CA 1
ATOM 750 C C . GLU A 1 97 ? 8.796 7.067 1.226 1.00 89.19 97 GLU A C 1
ATOM 752 O O . GLU A 1 97 ? 7.929 6.900 2.081 1.00 89.19 97 GLU A O 1
ATOM 757 N N . HIS A 1 98 ? 8.657 6.625 -0.023 1.00 89.44 98 HIS A N 1
ATOM 758 C CA . HIS A 1 98 ? 7.422 6.008 -0.498 1.00 89.44 98 HIS A CA 1
ATOM 759 C C . HIS A 1 98 ? 7.086 4.697 0.241 1.00 89.44 98 HIS A C 1
ATOM 761 O O . HIS A 1 98 ? 5.917 4.389 0.453 1.00 89.44 98 HIS A O 1
ATOM 767 N N . ALA A 1 99 ? 8.082 3.920 0.693 1.00 85.06 99 ALA A N 1
ATOM 768 C CA . ALA A 1 99 ? 7.826 2.717 1.496 1.00 85.06 99 ALA A CA 1
ATOM 769 C C . ALA A 1 99 ? 7.232 3.051 2.874 1.00 85.06 99 ALA A C 1
ATOM 771 O O . ALA A 1 99 ? 6.367 2.324 3.366 1.00 85.06 99 ALA A O 1
ATOM 772 N N . ILE A 1 100 ? 7.697 4.141 3.492 1.00 88.38 100 ILE A N 1
ATOM 773 C CA . ILE A 1 100 ? 7.162 4.635 4.762 1.00 88.38 100 ILE A CA 1
ATOM 774 C C . ILE A 1 100 ? 5.713 5.095 4.577 1.00 88.38 100 ILE A C 1
ATOM 776 O O . ILE A 1 100 ? 4.873 4.770 5.413 1.00 88.38 100 ILE A O 1
ATOM 780 N N . GLU A 1 101 ? 5.402 5.799 3.488 1.00 90.75 101 GLU A N 1
ATOM 781 C CA . GLU A 1 101 ? 4.027 6.231 3.211 1.00 90.75 101 GLU A CA 1
ATOM 782 C C . GLU A 1 101 ? 3.090 5.042 2.972 1.00 90.75 101 GLU A C 1
ATOM 784 O O . GLU A 1 101 ? 2.047 4.963 3.615 1.00 90.75 101 GLU A O 1
ATOM 789 N N . VAL A 1 102 ? 3.499 4.037 2.188 1.00 88.19 102 VAL A N 1
ATOM 790 C CA . VAL A 1 102 ? 2.717 2.794 2.018 1.00 88.19 102 VAL A CA 1
ATOM 791 C C . VAL A 1 102 ? 2.465 2.089 3.359 1.00 88.19 102 VAL A C 1
ATOM 793 O O . VAL A 1 102 ? 1.352 1.632 3.618 1.00 88.19 102 VAL A O 1
ATOM 796 N N . SER A 1 103 ? 3.478 2.011 4.229 1.00 88.31 103 SER A N 1
ATOM 797 C CA . SER A 1 103 ? 3.361 1.419 5.571 1.00 88.31 103 SER A CA 1
ATOM 798 C C . SER A 1 103 ? 2.337 2.160 6.440 1.00 88.31 103 SER A C 1
ATOM 800 O O . SER A 1 103 ? 1.476 1.520 7.054 1.00 88.31 103 SER A O 1
ATOM 802 N N . LYS A 1 104 ? 2.383 3.500 6.439 1.00 90.56 104 LYS A N 1
ATOM 803 C CA . LYS A 1 104 ? 1.420 4.353 7.150 1.00 90.56 104 LYS A CA 1
ATOM 804 C C . LYS A 1 104 ? 0.006 4.188 6.606 1.00 90.56 104 LYS A C 1
ATOM 806 O O . LYS A 1 104 ? -0.913 3.998 7.394 1.00 90.56 104 LYS A O 1
ATOM 811 N N . THR A 1 105 ? -0.168 4.222 5.284 1.00 88.00 105 THR A N 1
ATOM 812 C CA . THR A 1 105 ? -1.475 4.009 4.654 1.00 88.00 105 THR A CA 1
ATOM 813 C C . THR A 1 105 ? -2.058 2.671 5.090 1.00 88.00 105 THR A C 1
ATOM 815 O O . THR A 1 105 ? -3.177 2.642 5.589 1.00 88.00 105 THR A O 1
ATOM 818 N N . SER A 1 106 ? -1.278 1.587 5.021 1.00 87.19 106 SER A N 1
ATOM 819 C CA . SER A 1 106 ? -1.740 0.246 5.398 1.00 87.19 106 SER A CA 1
ATOM 820 C C . SER A 1 106 ? -2.237 0.173 6.850 1.00 87.19 106 SER A C 1
ATOM 822 O O . SER A 1 106 ? -3.358 -0.277 7.099 1.00 87.19 106 SER A O 1
ATOM 824 N N . ILE A 1 107 ? -1.458 0.683 7.816 1.00 88.25 107 ILE A N 1
ATOM 825 C CA . ILE A 1 107 ? -1.866 0.649 9.231 1.00 88.25 107 ILE A CA 1
ATOM 826 C C . ILE A 1 107 ? -3.064 1.568 9.510 1.00 88.25 107 ILE A C 1
ATOM 828 O O . ILE A 1 107 ? -3.940 1.215 10.302 1.00 88.25 107 ILE A O 1
ATOM 832 N N . THR A 1 108 ? -3.151 2.721 8.837 1.00 90.12 108 THR A N 1
ATOM 833 C CA . THR A 1 108 ? -4.304 3.624 8.943 1.00 90.12 108 THR A CA 1
ATOM 834 C C . THR A 1 108 ? -5.571 2.977 8.393 1.00 90.12 108 THR A C 1
ATOM 836 O O . THR A 1 108 ? -6.609 3.067 9.046 1.00 90.12 108 THR A O 1
ATOM 839 N N . THR A 1 109 ? -5.501 2.276 7.259 1.00 87.06 109 THR A N 1
ATOM 840 C CA . THR A 1 109 ? -6.647 1.550 6.694 1.00 87.06 109 THR A CA 1
ATOM 841 C C . THR A 1 109 ? -7.176 0.502 7.672 1.00 87.06 109 THR A C 1
ATOM 843 O O . THR A 1 109 ? -8.385 0.421 7.886 1.00 87.06 109 THR A O 1
ATOM 846 N N . VAL A 1 110 ? -6.290 -0.276 8.309 1.00 87.81 110 VAL A N 1
ATOM 847 C CA . VAL A 1 110 ? -6.685 -1.273 9.320 1.00 87.81 110 VAL A CA 1
ATOM 848 C C . VAL A 1 110 ? -7.333 -0.594 10.527 1.00 87.81 110 VAL A C 1
ATOM 850 O O . VAL A 1 110 ? -8.437 -0.963 10.915 1.00 87.81 110 VAL A O 1
ATOM 853 N N . ALA A 1 111 ? -6.702 0.442 11.082 1.00 88.75 111 ALA A N 1
ATOM 854 C CA . ALA A 1 111 ? -7.239 1.162 12.234 1.00 88.75 111 ALA A CA 1
ATOM 855 C C . ALA A 1 111 ? -8.630 1.763 11.961 1.00 88.75 111 ALA A C 1
ATOM 857 O O . ALA A 1 111 ? -9.540 1.639 12.781 1.00 88.75 111 ALA A O 1
ATOM 858 N N . MET A 1 112 ? -8.815 2.386 10.795 1.00 87.75 112 MET A N 1
ATOM 859 C CA . MET A 1 112 ? -10.088 2.995 10.409 1.00 87.75 112 MET A CA 1
ATOM 860 C C . MET A 1 112 ? -11.175 1.946 10.151 1.00 87.75 112 MET A C 1
ATOM 862 O O . MET A 1 112 ? -12.340 2.171 10.495 1.00 87.75 112 MET A O 1
ATOM 866 N N . LEU A 1 113 ? -10.809 0.785 9.601 1.00 84.81 113 LEU A N 1
ATOM 867 C CA . LEU A 1 113 ? -11.731 -0.334 9.440 1.00 84.81 113 LEU A CA 1
ATOM 868 C C . LEU A 1 113 ? -12.230 -0.836 10.801 1.00 84.81 113 LEU A C 1
ATOM 870 O O . LEU A 1 113 ? -13.434 -1.020 10.965 1.00 84.81 113 LEU A O 1
ATOM 874 N N . GLU A 1 114 ? -11.338 -1.002 11.778 1.00 87.69 114 GLU A N 1
ATOM 875 C CA . GLU A 1 114 ? -11.692 -1.441 13.134 1.00 87.69 114 GLU A CA 1
ATOM 876 C C . GLU A 1 114 ? -12.618 -0.437 13.837 1.00 87.69 114 GLU A C 1
ATOM 878 O O . GLU A 1 114 ? -13.662 -0.820 14.366 1.00 87.69 114 GLU A O 1
ATOM 883 N N . MET A 1 115 ? -12.308 0.865 13.774 1.00 89.75 115 MET A N 1
ATOM 884 C CA . MET A 1 115 ? -13.194 1.918 14.298 1.00 89.75 115 MET A CA 1
ATOM 885 C C . MET A 1 115 ? -14.577 1.893 13.636 1.00 89.75 115 MET A C 1
ATOM 887 O O . MET A 1 115 ? -15.602 2.063 14.299 1.00 89.75 115 MET A O 1
ATOM 891 N N . THR A 1 116 ? -14.617 1.650 12.325 1.00 88.06 116 THR A N 1
ATOM 892 C CA . THR A 1 116 ? -15.872 1.571 11.570 1.00 88.06 116 THR A CA 1
ATOM 893 C C . THR A 1 116 ? -16.696 0.351 11.973 1.00 88.06 116 THR A C 1
ATOM 895 O O . THR A 1 116 ? -17.908 0.468 12.145 1.00 88.06 116 THR A O 1
ATOM 898 N N . GLN A 1 117 ? -16.061 -0.811 12.150 1.00 83.62 117 GLN A N 1
ATOM 899 C CA . GLN A 1 117 ? -16.738 -2.039 12.576 1.00 83.62 117 GLN A CA 1
ATOM 900 C C . GLN A 1 117 ? -17.299 -1.926 13.998 1.00 83.62 117 GLN A C 1
ATOM 902 O O . GLN A 1 117 ? -18.407 -2.391 14.260 1.00 83.62 117 GLN A O 1
ATOM 907 N N . GLU A 1 118 ? -16.572 -1.256 14.890 1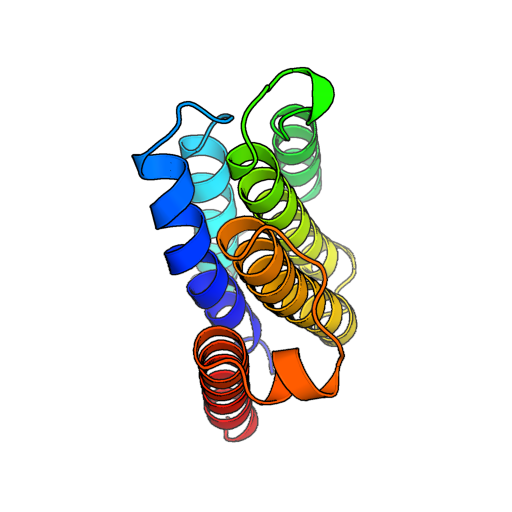.00 92.06 118 GLU A N 1
ATOM 908 C CA . GLU A 1 118 ? -17.001 -0.992 16.269 1.00 92.06 118 GLU A CA 1
ATOM 909 C C . GLU A 1 118 ? -17.974 0.195 16.381 1.00 92.06 118 GLU A C 1
ATOM 911 O O . GLU A 1 118 ? -18.582 0.416 17.430 1.00 92.06 118 GLU A O 1
ATOM 916 N N . GLY A 1 119 ? -18.159 0.964 15.302 1.00 93.69 119 GLY A N 1
ATOM 917 C CA . GLY A 1 119 ? -19.079 2.101 15.249 1.00 93.69 119 GLY A CA 1
ATOM 918 C C . GLY A 1 119 ? -18.688 3.257 16.172 1.00 93.69 119 GLY A C 1
ATOM 919 O O . GLY A 1 119 ? -19.555 4.033 16.584 1.00 93.69 119 GLY A O 1
ATOM 920 N N . ARG A 1 120 ? -17.404 3.365 16.532 1.00 96.00 120 ARG A N 1
ATOM 921 C CA . ARG A 1 120 ? -16.873 4.410 17.412 1.00 96.00 120 ARG A CA 1
ATOM 922 C C . ARG A 1 120 ? -15.412 4.706 17.108 1.00 96.00 120 ARG A C 1
ATOM 924 O O . ARG A 1 120 ? -14.666 3.842 16.656 1.00 96.00 120 ARG A O 1
ATOM 931 N N . GLU A 1 121 ? -14.987 5.907 17.469 1.00 94.62 121 GLU A N 1
ATOM 932 C CA . GLU A 1 121 ? -13.564 6.220 17.539 1.00 94.62 121 GLU A CA 1
ATOM 933 C C . GLU A 1 121 ? -12.891 5.410 18.661 1.00 94.62 121 GLU A C 1
ATOM 935 O O . GLU A 1 121 ? -13.503 5.087 19.691 1.00 94.62 121 GLU A O 1
ATOM 940 N N . MET A 1 122 ? -11.621 5.081 18.443 1.00 95.19 122 MET A N 1
ATOM 941 C CA . MET A 1 122 ? -10.753 4.414 19.413 1.00 95.19 122 MET A CA 1
ATOM 942 C C . MET A 1 122 ? -9.566 5.312 19.745 1.00 95.19 122 MET A C 1
ATOM 944 O O . MET A 1 122 ? -9.078 6.034 18.875 1.00 95.19 122 MET A O 1
ATOM 948 N N . THR A 1 123 ? -9.081 5.260 20.985 1.00 96.69 123 THR A N 1
ATOM 949 C CA . THR A 1 123 ? -7.841 5.965 21.349 1.00 96.69 123 THR A CA 1
ATOM 950 C C . THR A 1 123 ? -6.608 5.244 20.804 1.00 96.69 123 THR A C 1
ATOM 952 O O . THR A 1 123 ? -6.659 4.062 20.458 1.00 96.69 123 THR A O 1
ATOM 955 N N . ASP A 1 124 ? -5.464 5.930 20.788 1.00 93.19 124 ASP A N 1
ATOM 956 C CA . ASP A 1 124 ? -4.183 5.333 20.394 1.00 93.19 124 ASP A CA 1
ATOM 957 C C . ASP A 1 124 ? -3.833 4.094 21.233 1.00 93.19 124 ASP A C 1
ATOM 959 O O . ASP A 1 124 ? -3.262 3.137 20.714 1.00 93.19 124 ASP A O 1
ATOM 963 N N . GLU A 1 125 ? -4.146 4.092 22.532 1.00 95.75 125 GLU A N 1
ATOM 964 C CA . GLU A 1 125 ? -3.925 2.932 23.400 1.00 95.75 125 GLU A CA 1
ATOM 965 C C . GLU A 1 125 ? -4.833 1.757 23.037 1.00 95.75 125 GLU A C 1
ATOM 967 O O . GLU A 1 125 ? -4.374 0.615 23.044 1.00 95.75 125 GLU A O 1
ATOM 972 N N . GLU A 1 126 ? -6.098 2.025 22.704 1.00 95.75 126 GLU A N 1
ATOM 973 C CA . GLU A 1 126 ? -7.042 0.992 22.273 1.00 95.75 126 GLU A CA 1
ATOM 974 C C . GLU A 1 126 ? -6.618 0.381 20.934 1.00 95.75 126 GLU A C 1
ATOM 976 O O . GLU A 1 126 ? -6.588 -0.841 20.808 1.00 95.75 126 GLU A O 1
ATOM 981 N N . LEU A 1 127 ? -6.215 1.208 19.964 1.00 92.56 127 LEU A N 1
ATOM 982 C CA . LEU A 1 127 ? -5.721 0.740 18.666 1.00 92.56 127 LEU A CA 1
ATOM 983 C C . LEU A 1 127 ? -4.431 -0.064 18.804 1.00 92.56 127 LEU A C 1
ATOM 985 O O . LEU A 1 127 ? -4.297 -1.104 18.174 1.00 92.56 127 LEU A O 1
ATOM 989 N N . LYS A 1 128 ? -3.488 0.364 19.654 1.00 91.06 128 LYS A N 1
ATOM 990 C CA . LYS A 1 128 ? -2.245 -0.392 19.898 1.00 91.06 128 LYS A CA 1
ATOM 991 C C . LYS A 1 128 ? -2.490 -1.774 20.502 1.00 91.06 128 LYS A C 1
ATOM 993 O O . LYS A 1 128 ? -1.644 -2.644 20.343 1.00 91.06 128 LYS A O 1
ATOM 998 N N . ALA A 1 129 ? -3.601 -1.955 21.212 1.00 94.06 129 ALA A N 1
ATOM 999 C CA . ALA A 1 129 ? -4.013 -3.236 21.776 1.00 94.06 129 ALA A CA 1
ATOM 1000 C C . ALA A 1 129 ? -5.008 -3.999 20.880 1.00 94.06 129 ALA A C 1
ATOM 1002 O O . ALA A 1 129 ? -5.433 -5.096 21.245 1.00 94.06 129 ALA A O 1
ATOM 1003 N N . ASN A 1 130 ? -5.415 -3.428 19.740 1.00 92.38 130 ASN A N 1
ATOM 1004 C CA . ASN A 1 130 ? -6.335 -4.074 18.816 1.00 92.38 130 ASN A CA 1
ATOM 1005 C C . ASN A 1 130 ? -5.604 -5.213 18.066 1.00 92.38 130 ASN A C 1
ATOM 1007 O O . ASN A 1 130 ? -4.563 -4.957 17.455 1.00 92.38 130 ASN A O 1
ATOM 1011 N N . PRO A 1 131 ? -6.151 -6.446 18.046 1.00 92.44 131 PRO A N 1
ATOM 1012 C CA . PRO A 1 131 ? -5.492 -7.589 17.412 1.00 92.44 131 PRO A CA 1
ATOM 1013 C C . PRO A 1 131 ? -5.188 -7.420 15.917 1.00 92.44 131 PRO A C 1
ATOM 1015 O O . PRO A 1 131 ? -4.171 -7.924 15.448 1.00 92.44 131 PRO A O 1
ATOM 1018 N N . ALA A 1 132 ? -6.043 -6.729 15.157 1.00 85.81 132 ALA A N 1
ATOM 1019 C CA . ALA A 1 132 ? -5.823 -6.498 13.729 1.00 85.81 132 ALA A CA 1
ATOM 1020 C C . ALA A 1 132 ? -4.679 -5.501 13.492 1.00 85.81 132 ALA A C 1
ATOM 1022 O O . ALA A 1 132 ? -3.852 -5.699 12.604 1.00 85.81 132 ALA A O 1
ATOM 1023 N N . VAL A 1 133 ? -4.600 -4.458 14.322 1.00 87.44 133 VAL A N 1
ATOM 1024 C CA . VAL A 1 133 ? -3.517 -3.463 14.284 1.00 87.44 133 VAL A CA 1
ATOM 1025 C C . VAL A 1 133 ? -2.187 -4.096 14.709 1.00 87.44 133 VAL A C 1
ATOM 1027 O O . VAL A 1 133 ? -1.171 -3.866 14.058 1.00 87.44 133 VAL A O 1
ATOM 1030 N N . GLU A 1 134 ? -2.179 -4.920 15.762 1.00 91.12 134 GLU A N 1
ATOM 1031 C CA . GLU A 1 134 ? -0.995 -5.683 16.192 1.00 91.12 134 GLU A CA 1
ATOM 1032 C C . GLU A 1 134 ? -0.513 -6.630 15.085 1.00 91.12 134 GLU A C 1
ATOM 1034 O O . GLU A 1 134 ? 0.665 -6.624 14.733 1.00 91.12 134 GLU A O 1
ATOM 1039 N N . GLN A 1 135 ? -1.434 -7.374 14.466 1.00 87.25 135 GLN A N 1
ATOM 1040 C CA . GLN A 1 135 ? -1.113 -8.269 13.358 1.00 87.25 135 GLN A CA 1
ATOM 1041 C C . GLN A 1 135 ? -0.508 -7.526 12.158 1.00 87.25 135 GLN A C 1
ATOM 1043 O O . GLN A 1 135 ? 0.439 -8.019 11.543 1.00 87.25 135 GLN A O 1
ATOM 1048 N N . GLU A 1 136 ? -1.041 -6.354 11.812 1.00 86.50 136 GLU A N 1
ATOM 1049 C CA . GLU A 1 136 ? -0.503 -5.533 10.726 1.00 86.50 136 GLU A CA 1
ATOM 1050 C C . GLU A 1 136 ? 0.933 -5.081 11.033 1.00 86.50 136 GLU A C 1
ATOM 1052 O O . GLU A 1 136 ? 1.818 -5.204 10.182 1.00 86.50 136 GLU A O 1
ATOM 1057 N N . TRP A 1 137 ? 1.203 -4.640 12.267 1.00 87.00 137 TRP A N 1
ATOM 1058 C CA . TRP A 1 137 ? 2.560 -4.306 12.705 1.00 87.00 137 TRP A CA 1
ATOM 1059 C C . TRP A 1 137 ? 3.512 -5.499 12.647 1.00 87.00 137 TRP A C 1
ATOM 1061 O O . TRP A 1 137 ? 4.632 -5.352 12.153 1.00 87.00 137 TRP A O 1
ATOM 1071 N N . ASP A 1 138 ? 3.075 -6.670 13.108 1.00 88.06 138 ASP A N 1
ATOM 1072 C CA . ASP A 1 138 ? 3.878 -7.892 13.092 1.00 88.06 138 ASP A CA 1
ATOM 1073 C C . ASP A 1 138 ? 4.275 -8.288 11.667 1.00 88.06 138 ASP A C 1
ATOM 1075 O O . ASP A 1 138 ? 5.444 -8.586 11.405 1.00 88.06 138 ASP A O 1
ATOM 1079 N N . ILE A 1 139 ? 3.329 -8.232 10.724 1.00 84.50 139 ILE A N 1
ATOM 1080 C CA . ILE A 1 139 ? 3.584 -8.545 9.315 1.00 84.50 139 ILE A CA 1
ATOM 1081 C C . ILE A 1 139 ? 4.551 -7.523 8.705 1.00 84.50 139 ILE A C 1
ATOM 1083 O O . ILE A 1 139 ? 5.531 -7.912 8.064 1.00 84.50 139 ILE A O 1
ATOM 1087 N N . GLN A 1 140 ? 4.314 -6.223 8.908 1.00 84.25 140 GLN A N 1
ATOM 1088 C CA . GLN A 1 140 ? 5.205 -5.179 8.391 1.00 84.25 140 GLN A CA 1
ATOM 1089 C C . GLN A 1 140 ? 6.624 -5.308 8.963 1.00 84.25 140 GLN A C 1
ATOM 1091 O O . GLN A 1 140 ? 7.610 -5.158 8.233 1.00 84.25 140 GLN A O 1
ATOM 1096 N N . TRP A 1 141 ? 6.745 -5.639 10.249 1.00 87.56 141 TRP A N 1
ATOM 1097 C CA . TRP A 1 141 ? 8.029 -5.868 10.903 1.00 87.56 141 TRP A CA 1
ATOM 1098 C C . TRP A 1 141 ? 8.740 -7.118 10.378 1.00 87.56 141 TRP A C 1
ATOM 1100 O O . TRP A 1 141 ? 9.941 -7.072 10.098 1.00 87.56 141 TRP A O 1
ATOM 1110 N N . GLU A 1 142 ? 8.020 -8.230 10.205 1.00 87.75 142 GLU A N 1
ATOM 1111 C CA . GLU A 1 142 ? 8.576 -9.460 9.639 1.00 87.75 142 GLU A CA 1
ATOM 1112 C C . GLU A 1 142 ? 9.123 -9.215 8.230 1.00 87.75 142 GLU A C 1
ATOM 1114 O O . GLU A 1 142 ? 10.256 -9.602 7.928 1.00 87.75 142 GLU A O 1
ATOM 1119 N N . ILE A 1 143 ? 8.354 -8.509 7.400 1.00 82.12 143 ILE A N 1
ATOM 1120 C CA . ILE A 1 143 ? 8.754 -8.088 6.057 1.00 82.12 143 ILE A CA 1
ATOM 1121 C C . ILE A 1 143 ? 10.032 -7.255 6.119 1.00 82.12 143 ILE A C 1
ATOM 1123 O O . ILE A 1 143 ? 11.020 -7.602 5.470 1.00 82.12 143 ILE A O 1
ATOM 1127 N N . PHE A 1 144 ? 10.047 -6.192 6.926 1.00 83.38 144 PHE A N 1
ATOM 1128 C CA . PHE A 1 144 ? 11.221 -5.339 7.077 1.00 83.38 144 PHE A CA 1
ATOM 1129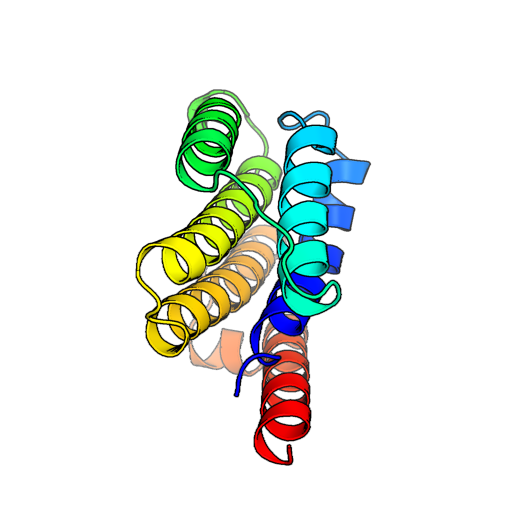 C C . PHE A 1 144 ? 12.458 -6.146 7.484 1.00 83.38 144 PHE A C 1
ATOM 1131 O O . PHE A 1 144 ? 13.508 -6.011 6.856 1.00 83.38 144 PHE A O 1
ATOM 1138 N N . ARG A 1 145 ? 12.333 -7.031 8.481 1.00 87.19 145 ARG A N 1
ATOM 1139 C CA . ARG A 1 145 ? 13.441 -7.865 8.960 1.00 87.19 145 ARG A CA 1
ATOM 1140 C C . ARG A 1 145 ? 13.987 -8.771 7.859 1.00 87.19 145 ARG A C 1
ATOM 1142 O O . ARG A 1 145 ? 15.190 -8.777 7.621 1.00 87.19 145 ARG A O 1
ATOM 1149 N N . LEU A 1 146 ? 13.106 -9.493 7.161 1.00 83.75 146 LEU A N 1
ATOM 1150 C CA . LEU A 1 146 ? 13.493 -10.390 6.067 1.00 83.75 146 LEU A CA 1
ATOM 1151 C C . LEU A 1 146 ? 14.259 -9.667 4.958 1.00 83.75 146 LEU A C 1
ATOM 1153 O O . LEU A 1 146 ? 15.051 -10.292 4.260 1.00 83.75 146 LEU A O 1
ATOM 1157 N N . LEU A 1 147 ? 14.020 -8.370 4.788 1.00 77.00 147 LEU A N 1
ATOM 1158 C CA . LEU A 1 147 ? 14.631 -7.565 3.740 1.00 77.00 147 LEU A CA 1
ATOM 1159 C C . LEU A 1 147 ? 15.861 -6.781 4.204 1.00 77.00 147 LEU A C 1
ATOM 1161 O O . LEU A 1 147 ? 16.702 -6.443 3.374 1.00 77.00 147 LEU A O 1
ATOM 1165 N N . ALA A 1 148 ? 15.962 -6.476 5.498 1.00 77.62 148 ALA A N 1
ATOM 1166 C CA . ALA A 1 148 ? 17.132 -5.847 6.105 1.00 77.62 148 ALA A CA 1
ATOM 1167 C C . ALA A 1 148 ? 18.320 -6.817 6.206 1.00 77.62 148 ALA A C 1
ATOM 1169 O O . ALA A 1 148 ? 19.468 -6.385 6.129 1.00 77.62 148 ALA A O 1
ATOM 1170 N N . ASP A 1 149 ? 18.044 -8.118 6.328 1.00 65.19 149 ASP A N 1
ATOM 1171 C CA . ASP A 1 149 ? 19.056 -9.178 6.405 1.00 65.19 149 ASP A CA 1
ATOM 1172 C C . ASP A 1 149 ? 19.670 -9.561 5.029 1.00 65.19 149 ASP A C 1
ATOM 1174 O O . ASP A 1 149 ? 20.461 -10.505 4.957 1.00 65.19 149 ASP A O 1
ATOM 1178 N N . TRP A 1 150 ? 19.327 -8.845 3.942 1.00 48.25 150 TRP A N 1
ATOM 1179 C CA . TRP A 1 150 ? 19.765 -9.094 2.552 1.00 48.25 150 TRP A CA 1
ATOM 1180 C C . TRP A 1 150 ? 20.584 -7.956 1.919 1.00 48.25 150 TRP A C 1
ATOM 1182 O O . TRP A 1 150 ? 20.090 -6.804 1.814 1.00 48.25 150 TRP A O 1
#

InterPro domains:
  IPR007338 Protein of unknown function DUF416 [PF04222] (20-148)
  IPR023381 YP001051499.1-like domain superfamily [G3DSA:1.20.1590.10] (3-150)

pLDDT: mean 78.49, std 20.2, range [27.7, 96.69]

Secondary structure (DSSP, 8-state):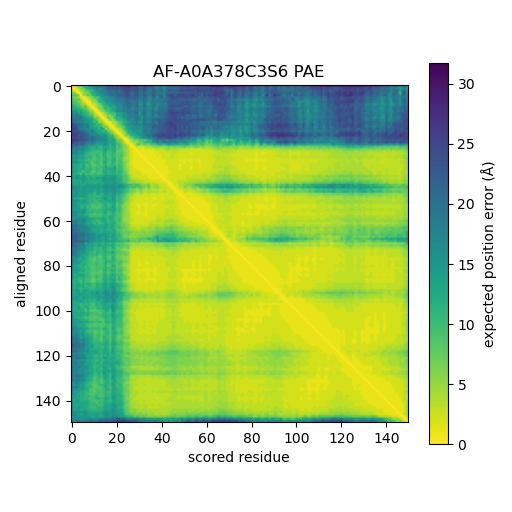
-TTSHHHHHHHHHHHHHHHHTT---S-HHHHHHHHHHHHHHHHSTT----HHHHHHHHHHTSPPGGG-SSTTHHHHHHHHHHHHHHHHHHHH--HHHHHHHHHHHHHHHHHHHHHHHHTS---HHHHHT-HHHHHHHHHHHHHHHHHHT-

Organism: Klebsiella pneumoniae subsp. ozaenae (NCBI:txid574)

Nearest PDB structures (foldseek):
  2q9r-assembly1_A-2  TM=8.697E-01  e=5.187E-06  Shewanella baltica OS155
  3f7c-assembly1_A-2  TM=8.358E-01  e=7.463E-06  Marinobacter nauticus VT8
  7z3q-assembly2_C  TM=3.316E-01  e=2.052E+00  Homo sapiens

Mean predicted aligned error: 7.55 Å

Radius of gyration: 15.77 Å; Cα contacts (8 Å, |Δi|>4): 125; chains: 1; bounding box: 43×21×43 Å